Protein AF-A0A447RMA7-F1 (afdb_monomer_lite)

Foldseek 3Di:
DDDDPPPPPVVVVVVVVCVVPDDDDDDPPDPPPVVVVVVVLVVQLVVLVVVCVVVLVVCLVPLVVNLVSVVVSQVSNQVCCPVDVDRDDDDSVVSSVDRPDPPPPPPDPPDD

Radius of gyration: 31.53 Å; chains: 1; bounding box: 36×35×122 Å

pLDDT: mean 77.25, std 15.71, range [44.03, 95.31]

Sequence (112 aa):
MPDFPDLKNTYSLYFASWINNFEYRWPPSLKEPDSEKVKVDETRFKAIVSMLEVLLPQVNTDDENRALLIEWAQANANANENLFPQRLDLDIDSLKANRPQQTAGRRARRRG

Organism: Klebsiella pneumoniae (NCBI:txid573)

Structure (mmCIF, N/CA/C/O backbone):
data_AF-A0A447RMA7-F1
#
_entry.id   AF-A0A447RMA7-F1
#
loop_
_atom_site.group_PDB
_atom_site.id
_atom_site.type_symbol
_atom_site.label_atom_id
_atom_site.label_alt_id
_atom_site.label_comp_id
_atom_site.label_asym_id
_atom_site.label_entity_id
_atom_site.label_seq_id
_atom_site.pdbx_PDB_ins_code
_atom_site.Cartn_x
_atom_site.Cartn_y
_atom_site.Cartn_z
_atom_site.occupancy
_atom_site.B_iso_or_equiv
_atom_site.auth_seq_id
_atom_site.auth_comp_id
_atom_site.auth_asym_id
_atom_site.auth_atom_id
_atom_site.pdbx_PDB_model_num
ATOM 1 N N . MET A 1 1 ? 20.542 -18.296 -80.485 1.00 44.03 1 MET A N 1
ATOM 2 C CA . MET A 1 1 ? 20.482 -17.210 -79.487 1.00 44.03 1 MET A CA 1
ATOM 3 C C . MET A 1 1 ? 19.466 -17.638 -78.446 1.00 44.03 1 MET A C 1
ATOM 5 O O . MET A 1 1 ? 18.334 -17.861 -78.852 1.00 44.03 1 MET A O 1
ATOM 9 N N . PRO A 1 2 ? 19.852 -17.902 -77.187 1.00 44.12 2 PRO A N 1
ATOM 10 C CA . PRO A 1 2 ? 18.886 -18.253 -76.153 1.00 44.12 2 PRO A CA 1
ATOM 11 C C . PRO A 1 2 ? 18.066 -17.009 -75.786 1.00 44.12 2 PRO A C 1
ATOM 13 O O . PRO A 1 2 ? 18.649 -15.961 -75.515 1.00 44.12 2 PRO A O 1
ATOM 16 N N . ASP A 1 3 ? 16.739 -17.135 -75.805 1.00 55.41 3 ASP A N 1
ATOM 17 C CA . ASP A 1 3 ? 15.802 -16.119 -75.318 1.00 55.41 3 ASP A CA 1
ATOM 18 C C . ASP A 1 3 ? 15.966 -15.981 -73.800 1.00 55.41 3 ASP A C 1
ATOM 20 O O . ASP A 1 3 ? 15.725 -16.931 -73.049 1.00 55.41 3 ASP A O 1
ATOM 24 N N . PHE A 1 4 ? 16.407 -14.812 -73.341 1.00 52.94 4 PHE A N 1
ATOM 25 C CA . PHE A 1 4 ? 16.422 -14.491 -71.917 1.00 52.94 4 PHE A CA 1
ATOM 26 C C . PHE A 1 4 ? 15.064 -13.889 -71.546 1.00 52.94 4 PHE A C 1
ATOM 28 O O . PHE A 1 4 ? 14.616 -12.967 -72.225 1.00 52.94 4 PHE A O 1
ATOM 35 N N . PRO A 1 5 ? 14.391 -14.378 -70.491 1.00 63.00 5 PRO A N 1
ATOM 36 C CA . PRO A 1 5 ? 13.103 -13.829 -70.095 1.00 63.00 5 PRO A CA 1
ATOM 37 C C . PRO A 1 5 ? 13.271 -12.376 -69.642 1.00 63.00 5 PRO A C 1
ATOM 39 O O . PRO A 1 5 ? 14.128 -12.084 -68.805 1.00 63.00 5 PRO A O 1
ATOM 42 N N . ASP A 1 6 ? 12.434 -11.480 -70.172 1.00 60.06 6 ASP A N 1
ATOM 43 C CA . ASP A 1 6 ? 12.380 -10.077 -69.761 1.00 60.06 6 ASP A CA 1
ATOM 44 C C . ASP A 1 6 ? 12.214 -9.988 -68.240 1.00 60.06 6 ASP A C 1
ATOM 46 O O . ASP A 1 6 ? 11.186 -10.382 -67.671 1.00 60.06 6 ASP A O 1
ATOM 50 N N . LEU A 1 7 ? 13.245 -9.472 -67.567 1.00 56.75 7 LEU A N 1
ATOM 51 C CA . LEU A 1 7 ? 13.230 -9.201 -66.135 1.00 56.75 7 LEU A CA 1
ATOM 52 C C . LEU A 1 7 ? 12.167 -8.135 -65.861 1.00 56.75 7 LEU A C 1
ATOM 54 O O . LEU A 1 7 ? 12.411 -6.932 -65.957 1.00 56.75 7 LEU A O 1
ATOM 58 N N . LYS A 1 8 ? 10.955 -8.587 -65.523 1.00 57.41 8 LYS A N 1
ATOM 59 C CA . LYS A 1 8 ? 9.880 -7.712 -65.060 1.00 57.41 8 LYS A CA 1
ATOM 60 C C . LYS A 1 8 ? 10.399 -6.871 -63.896 1.00 57.41 8 LYS A C 1
ATOM 62 O O . LYS A 1 8 ? 11.149 -7.350 -63.043 1.00 57.41 8 LYS A O 1
ATOM 67 N N . ASN A 1 9 ? 9.937 -5.623 -63.847 1.00 58.09 9 ASN A N 1
ATOM 68 C CA . ASN A 1 9 ? 10.260 -4.565 -62.877 1.00 58.09 9 ASN A CA 1
ATOM 69 C C . ASN A 1 9 ? 9.847 -4.900 -61.417 1.00 58.09 9 ASN A C 1
ATOM 71 O O . ASN A 1 9 ? 9.616 -4.030 -60.584 1.00 58.09 9 ASN A O 1
ATOM 75 N N . THR A 1 10 ? 9.707 -6.187 -61.109 1.00 58.50 10 THR A N 1
ATOM 76 C CA . THR A 1 10 ? 9.375 -6.771 -59.816 1.00 58.50 10 THR A CA 1
ATOM 77 C C . THR A 1 10 ? 10.423 -6.450 -58.763 1.00 58.50 10 THR A C 1
ATOM 79 O O . THR A 1 10 ? 10.047 -6.158 -57.637 1.00 58.50 10 THR A O 1
ATOM 82 N N . TYR A 1 11 ? 11.716 -6.426 -59.105 1.00 60.34 11 TYR A N 1
ATOM 83 C CA . TYR A 1 11 ? 12.758 -6.131 -58.115 1.00 60.34 11 TYR A CA 1
ATOM 84 C C . TYR A 1 11 ? 12.617 -4.716 -57.541 1.00 60.34 11 TYR A C 1
ATOM 86 O O . TYR A 1 11 ? 12.603 -4.546 -56.327 1.00 60.34 11 TYR A O 1
ATOM 94 N N . SER A 1 12 ? 12.418 -3.714 -58.400 1.00 66.38 12 SER A N 1
ATOM 95 C CA . SER A 1 12 ? 12.219 -2.320 -57.990 1.00 66.38 12 SER A CA 1
ATOM 96 C C . SER A 1 12 ? 10.953 -2.143 -57.148 1.00 66.38 12 SER A C 1
ATOM 98 O O . SER A 1 12 ? 10.966 -1.407 -56.166 1.00 66.38 12 SER A O 1
ATOM 100 N N . LEU A 1 13 ? 9.872 -2.850 -57.500 1.00 66.44 13 LEU A N 1
ATOM 101 C CA . LEU A 1 13 ? 8.610 -2.826 -56.756 1.00 66.44 13 LEU A CA 1
ATOM 102 C C . LEU A 1 13 ? 8.744 -3.474 -55.371 1.00 66.44 13 LEU A C 1
ATOM 104 O O . LEU A 1 13 ? 8.304 -2.889 -54.382 1.00 66.44 13 LEU A O 1
ATOM 108 N N . TYR A 1 14 ? 9.393 -4.638 -55.275 1.00 64.44 14 TYR A N 1
ATOM 109 C CA . TYR A 1 14 ? 9.648 -5.291 -53.989 1.00 64.44 14 TYR A CA 1
ATOM 110 C C . TYR A 1 14 ? 10.602 -4.465 -53.124 1.00 64.44 14 TYR A C 1
ATOM 112 O O . TYR A 1 14 ? 10.322 -4.245 -51.947 1.00 64.44 14 TYR A O 1
ATOM 120 N N . PHE A 1 15 ? 11.665 -3.920 -53.713 1.00 67.75 15 PHE A N 1
ATOM 121 C CA . PHE A 1 15 ? 12.625 -3.073 -53.014 1.00 67.75 15 PHE A CA 1
ATOM 122 C C . PHE A 1 15 ? 11.979 -1.787 -52.476 1.00 67.75 15 PHE A C 1
ATOM 124 O O . PHE A 1 15 ? 12.153 -1.453 -51.304 1.00 67.75 15 PHE A O 1
ATOM 131 N N . ALA A 1 16 ? 11.157 -1.110 -53.285 1.00 70.25 16 ALA A N 1
ATOM 132 C CA . ALA A 1 16 ? 10.396 0.059 -52.847 1.00 70.25 16 ALA A CA 1
ATOM 133 C C . ALA A 1 16 ? 9.398 -0.291 -51.733 1.00 70.25 16 ALA A C 1
ATOM 135 O O . ALA A 1 16 ? 9.255 0.466 -50.775 1.00 70.25 16 ALA A O 1
ATOM 136 N N . SER A 1 17 ? 8.742 -1.456 -51.812 1.00 65.00 17 SER A N 1
ATOM 137 C CA . SER A 1 17 ? 7.827 -1.911 -50.759 1.00 65.00 17 SER A CA 1
ATOM 138 C C . SER A 1 17 ? 8.542 -2.175 -49.432 1.00 65.00 17 SER A C 1
ATOM 140 O O . SER A 1 17 ? 7.983 -1.900 -48.377 1.00 65.00 17 SER A O 1
ATOM 142 N N . TRP A 1 18 ? 9.781 -2.664 -49.465 1.00 65.75 18 TRP A N 1
ATOM 143 C CA . TRP A 1 18 ? 10.550 -2.945 -48.255 1.00 65.75 18 TRP A CA 1
ATOM 144 C C . TRP A 1 18 ? 11.061 -1.669 -47.596 1.00 65.75 18 TRP A C 1
ATOM 146 O O . TRP A 1 18 ? 10.927 -1.524 -46.385 1.00 65.75 18 TRP A O 1
ATOM 156 N N . ILE A 1 19 ? 11.577 -0.717 -48.380 1.00 68.44 19 ILE A N 1
ATOM 157 C CA . ILE A 1 19 ? 12.048 0.569 -47.847 1.00 68.44 19 ILE A CA 1
ATOM 158 C C . ILE A 1 19 ? 10.893 1.375 -47.254 1.00 68.44 19 ILE A C 1
ATOM 160 O O . ILE A 1 19 ? 11.017 1.900 -46.152 1.00 68.44 19 ILE A O 1
ATOM 164 N N . ASN A 1 20 ? 9.755 1.438 -47.948 1.00 70.19 20 ASN A N 1
ATOM 165 C CA . ASN A 1 20 ? 8.620 2.247 -47.502 1.00 70.19 20 ASN A CA 1
ATOM 166 C C . ASN A 1 20 ? 7.912 1.684 -46.258 1.00 70.19 20 ASN A C 1
ATOM 168 O O . ASN A 1 20 ? 7.175 2.418 -45.609 1.00 70.19 20 ASN A O 1
ATOM 172 N N . ASN A 1 21 ? 8.124 0.406 -45.922 1.00 68.00 21 ASN A N 1
ATOM 173 C CA . ASN A 1 21 ? 7.563 -0.236 -44.727 1.00 68.00 21 ASN A CA 1
ATOM 174 C C . ASN A 1 21 ? 8.597 -0.445 -43.608 1.00 68.00 21 ASN A C 1
ATOM 176 O O . ASN A 1 21 ? 8.271 -1.019 -42.569 1.00 68.00 21 ASN A O 1
ATOM 180 N N . PHE A 1 22 ? 9.846 -0.010 -43.796 1.00 65.88 22 PHE A N 1
ATOM 181 C CA . PHE A 1 22 ? 10.867 -0.121 -42.764 1.00 65.88 22 PHE A CA 1
ATOM 182 C C . PHE A 1 22 ? 10.701 1.006 -41.743 1.00 65.88 22 PHE A C 1
ATOM 184 O O . PHE A 1 22 ? 11.220 2.107 -41.912 1.00 65.88 22 PHE A O 1
ATOM 191 N N . GLU A 1 23 ? 9.986 0.724 -40.658 1.00 65.62 23 GLU A N 1
ATOM 192 C CA . GLU A 1 23 ? 9.916 1.624 -39.512 1.00 65.62 23 GLU A CA 1
ATOM 193 C C . GLU A 1 23 ? 10.738 1.046 -38.356 1.00 65.62 23 GLU A C 1
ATOM 195 O O . GLU A 1 23 ? 10.291 0.184 -37.602 1.00 65.62 23 GLU A O 1
ATOM 200 N N . TYR A 1 24 ? 11.980 1.515 -38.220 1.00 67.00 24 TYR A N 1
ATOM 201 C CA . TYR A 1 24 ? 12.833 1.177 -37.084 1.00 67.00 24 TYR A CA 1
ATOM 202 C C . TYR A 1 24 ? 12.799 2.316 -36.070 1.00 67.00 24 TYR A C 1
ATOM 204 O O . TYR A 1 24 ? 13.398 3.376 -36.261 1.00 67.00 24 TYR A O 1
ATOM 212 N N . ARG A 1 25 ? 12.070 2.108 -34.974 1.00 59.31 25 ARG A N 1
ATOM 213 C CA . ARG A 1 25 ? 12.148 2.983 -33.805 1.00 59.31 25 ARG A CA 1
ATOM 214 C C . ARG A 1 25 ? 13.436 2.651 -33.065 1.00 59.31 25 ARG A C 1
ATOM 216 O O . ARG A 1 25 ? 13.611 1.525 -32.610 1.00 59.31 25 ARG A O 1
ATOM 223 N N . TRP A 1 26 ? 14.328 3.633 -32.953 1.00 69.88 26 TRP A N 1
ATOM 224 C CA . TRP A 1 26 ? 15.535 3.496 -32.145 1.00 69.88 26 TRP A CA 1
ATOM 225 C C . TRP A 1 26 ? 15.135 3.100 -30.714 1.00 69.88 26 TRP A C 1
ATOM 227 O O . TRP A 1 26 ? 14.394 3.859 -30.079 1.00 69.88 26 TRP A O 1
ATOM 237 N N . PRO A 1 27 ? 15.570 1.937 -30.197 1.00 60.81 27 PRO A N 1
ATOM 238 C CA . PRO A 1 27 ? 15.325 1.607 -28.803 1.00 60.81 27 PRO A CA 1
ATOM 239 C C . PRO A 1 27 ? 16.013 2.675 -27.942 1.00 60.81 27 PRO A C 1
ATOM 241 O O . PRO A 1 27 ? 17.152 3.038 -28.243 1.00 60.81 27 PRO A O 1
ATOM 244 N N . PRO A 1 28 ? 15.352 3.232 -26.913 1.00 57.88 28 PRO A N 1
ATOM 245 C CA . PRO A 1 28 ? 15.942 4.286 -26.097 1.00 57.88 28 PRO A CA 1
ATOM 246 C C . PRO A 1 28 ? 17.342 3.868 -25.622 1.00 57.88 28 PRO A C 1
ATOM 248 O O . PRO A 1 28 ? 17.525 2.806 -25.033 1.00 57.88 28 PRO A O 1
ATOM 251 N N . SER A 1 29 ? 18.344 4.700 -25.930 1.00 55.97 29 SER A N 1
ATOM 252 C CA . SER A 1 29 ? 19.766 4.404 -25.685 1.00 55.97 29 SER A CA 1
ATOM 253 C C . SER A 1 29 ? 20.106 4.268 -24.199 1.00 55.97 29 SER A C 1
ATOM 255 O O . SER A 1 29 ? 21.155 3.718 -23.863 1.00 55.97 29 SER A O 1
ATOM 257 N N . LEU A 1 30 ? 19.262 4.798 -23.313 1.00 59.88 30 LEU A N 1
ATOM 258 C CA . LEU A 1 30 ? 19.423 4.648 -21.878 1.00 59.88 30 LEU A CA 1
ATOM 259 C C . LEU A 1 30 ? 18.656 3.412 -21.423 1.00 59.88 30 LEU A C 1
ATOM 261 O O . LEU A 1 30 ? 17.452 3.458 -21.178 1.00 59.88 30 LEU A O 1
ATOM 265 N N . LYS A 1 31 ? 19.381 2.308 -21.241 1.00 61.44 31 LYS A N 1
ATOM 266 C CA . LYS A 1 31 ? 18.985 1.338 -20.226 1.00 61.44 31 LYS A CA 1
ATOM 267 C C . LYS A 1 31 ? 19.053 2.097 -18.904 1.00 61.44 31 LYS A C 1
ATOM 269 O O . LYS A 1 31 ? 20.155 2.368 -18.435 1.00 61.44 31 LYS A O 1
ATOM 274 N N . GLU A 1 32 ? 17.899 2.512 -18.378 1.00 60.75 32 GLU A N 1
ATOM 275 C CA . GLU A 1 32 ? 17.833 3.153 -17.064 1.00 60.75 32 GLU A CA 1
ATOM 276 C C . GLU A 1 32 ? 18.660 2.313 -16.092 1.00 60.75 32 GLU A C 1
ATOM 278 O O . GLU A 1 32 ? 18.422 1.097 -16.000 1.00 60.75 32 GLU A O 1
ATOM 283 N N . PRO A 1 33 ? 19.671 2.912 -15.440 1.00 68.94 33 PRO A N 1
ATOM 284 C CA . PRO A 1 33 ? 20.482 2.174 -14.500 1.00 68.94 33 PRO A CA 1
ATOM 285 C C . PRO A 1 33 ? 19.555 1.635 -13.413 1.00 68.94 33 PRO A C 1
ATOM 287 O O . PRO A 1 33 ? 18.629 2.320 -12.978 1.00 68.94 33 PRO A O 1
ATOM 290 N N . ASP A 1 34 ? 19.791 0.402 -12.967 1.00 66.88 34 ASP A N 1
ATOM 291 C CA . ASP A 1 34 ? 18.920 -0.240 -11.975 1.00 66.88 34 ASP A CA 1
ATOM 292 C C . ASP A 1 34 ? 18.804 0.610 -10.691 1.00 66.88 34 ASP A C 1
ATOM 294 O O . ASP A 1 34 ? 17.769 0.616 -10.031 1.00 66.88 34 ASP A O 1
ATOM 298 N N . SER A 1 35 ? 19.815 1.437 -10.398 1.00 72.94 35 SER A N 1
ATOM 299 C CA . SER A 1 35 ? 19.797 2.420 -9.310 1.00 72.94 35 SER A CA 1
ATOM 300 C C . SER A 1 35 ? 18.770 3.547 -9.478 1.00 72.94 35 SER A C 1
ATOM 302 O O . SER A 1 35 ? 18.287 4.072 -8.479 1.00 72.94 35 SER A O 1
ATOM 304 N N . GLU A 1 36 ? 18.424 3.945 -10.700 1.00 78.31 36 GLU A N 1
ATOM 305 C CA . GLU A 1 36 ? 17.417 4.978 -10.967 1.00 78.31 36 GLU A CA 1
ATOM 306 C C . GLU A 1 36 ? 16.001 4.411 -10.871 1.00 78.31 36 GLU A C 1
ATOM 308 O O . GLU A 1 36 ? 15.132 5.042 -10.273 1.00 78.31 36 GLU A O 1
ATOM 313 N N . LYS A 1 37 ? 15.802 3.162 -11.305 1.00 76.06 37 LYS A N 1
ATOM 314 C CA . LYS A 1 37 ? 14.544 2.430 -11.091 1.00 76.06 37 LYS A CA 1
ATOM 315 C C . LYS A 1 37 ? 14.233 2.258 -9.607 1.00 76.06 37 LYS A C 1
ATOM 317 O O . LYS A 1 37 ? 13.136 2.596 -9.174 1.00 76.06 37 LYS A O 1
ATOM 322 N N . VAL A 1 38 ? 15.226 1.842 -8.816 1.00 79.12 38 VAL A N 1
ATOM 323 C CA . VAL A 1 38 ? 15.084 1.711 -7.356 1.00 79.12 38 VAL A CA 1
ATOM 324 C C . VAL A 1 38 ? 14.738 3.054 -6.703 1.00 79.12 38 VAL A C 1
ATOM 326 O O . VAL A 1 38 ? 13.888 3.095 -5.818 1.00 79.12 38 VAL A O 1
ATOM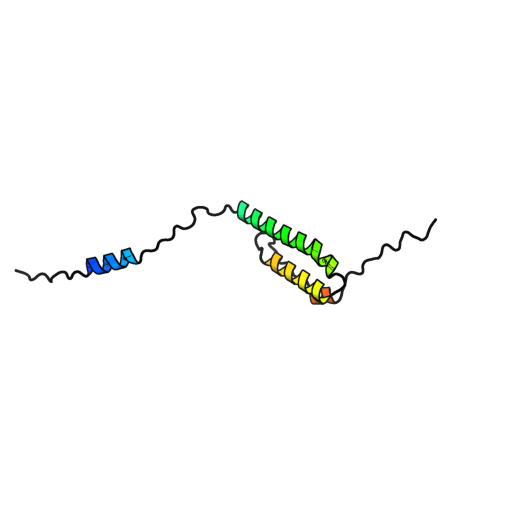 329 N N . LYS A 1 39 ? 15.328 4.170 -7.160 1.00 85.00 39 LYS A N 1
ATOM 330 C CA . LYS A 1 39 ? 14.980 5.513 -6.657 1.00 85.00 39 LYS A CA 1
ATOM 331 C C . LYS A 1 39 ? 13.540 5.901 -6.981 1.00 85.00 39 LYS A C 1
ATOM 333 O O . LYS A 1 39 ? 12.850 6.429 -6.113 1.00 85.00 39 LYS A O 1
ATOM 338 N N . VAL A 1 40 ? 13.081 5.653 -8.209 1.00 85.88 40 VAL A N 1
ATOM 339 C CA . VAL A 1 40 ? 11.690 5.925 -8.612 1.00 85.88 40 VAL A CA 1
ATOM 340 C C . VAL A 1 40 ? 10.722 5.109 -7.760 1.00 85.88 40 VAL A C 1
ATOM 342 O O . VAL A 1 40 ? 9.727 5.642 -7.265 1.00 85.88 40 VAL A O 1
ATOM 345 N N . ASP A 1 41 ? 11.035 3.836 -7.548 1.00 86.81 41 ASP A N 1
ATOM 346 C CA . ASP A 1 41 ? 10.249 2.931 -6.720 1.00 86.81 41 ASP A CA 1
ATOM 347 C C . ASP A 1 41 ? 10.199 3.402 -5.258 1.00 86.81 41 ASP A C 1
ATOM 349 O O . ASP A 1 41 ? 9.115 3.489 -4.676 1.00 86.81 41 ASP A O 1
ATOM 353 N N . GLU A 1 42 ? 11.332 3.817 -4.689 1.00 88.69 42 GLU A N 1
ATOM 354 C CA . GLU A 1 42 ? 11.404 4.413 -3.351 1.00 88.69 42 GLU A CA 1
ATOM 355 C C . GLU A 1 42 ? 10.550 5.690 -3.247 1.00 88.69 42 GLU A C 1
ATOM 357 O O . GLU A 1 42 ? 9.812 5.874 -2.275 1.00 88.69 42 GLU A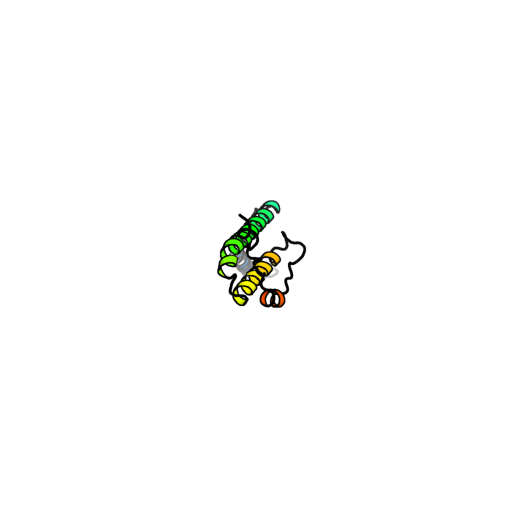 O 1
ATOM 362 N N . THR A 1 43 ? 10.601 6.573 -4.249 1.00 91.25 43 THR A N 1
ATOM 363 C CA . THR A 1 43 ? 9.767 7.784 -4.293 1.00 91.25 43 THR A CA 1
ATOM 364 C C . THR A 1 43 ? 8.278 7.445 -4.340 1.00 91.25 43 THR A C 1
ATOM 366 O O . THR A 1 43 ? 7.495 8.056 -3.609 1.00 91.25 43 THR A O 1
ATOM 369 N N . ARG A 1 44 ? 7.871 6.458 -5.147 1.00 88.62 44 ARG A N 1
ATOM 370 C CA . ARG A 1 44 ? 6.475 5.991 -5.204 1.00 88.62 44 ARG A CA 1
ATOM 371 C C . ARG A 1 44 ? 6.016 5.445 -3.859 1.00 88.62 44 ARG A C 1
ATOM 373 O O . ARG A 1 44 ? 4.933 5.798 -3.399 1.00 88.62 44 ARG A O 1
ATOM 380 N N . PHE A 1 45 ? 6.848 4.636 -3.208 1.00 90.75 45 PHE A N 1
ATOM 381 C CA . PHE A 1 45 ? 6.525 4.085 -1.897 1.00 90.75 45 PHE A CA 1
ATOM 382 C C . PHE A 1 45 ? 6.357 5.183 -0.841 1.00 90.75 45 PHE A C 1
ATOM 384 O O . PHE A 1 45 ? 5.365 5.190 -0.114 1.00 90.75 45 PHE A O 1
ATOM 391 N N . LYS A 1 46 ? 7.257 6.175 -0.810 1.00 93.19 46 LYS A N 1
ATOM 392 C CA . LYS A 1 46 ? 7.123 7.345 0.076 1.00 93.19 46 LYS A CA 1
ATOM 393 C C . LYS A 1 46 ? 5.822 8.108 -0.167 1.00 93.19 46 LYS A C 1
ATOM 395 O O . LYS A 1 46 ? 5.160 8.477 0.795 1.00 93.19 46 LYS A O 1
ATOM 400 N N . ALA A 1 47 ? 5.426 8.303 -1.426 1.00 92.44 47 ALA A N 1
ATOM 401 C CA . ALA A 1 47 ? 4.167 8.967 -1.754 1.00 92.44 47 ALA A CA 1
ATOM 402 C C . ALA A 1 47 ? 2.941 8.197 -1.225 1.00 92.44 47 ALA A C 1
ATOM 404 O O . ALA A 1 47 ? 2.026 8.815 -0.681 1.00 92.44 47 ALA A O 1
ATOM 405 N N . ILE A 1 48 ? 2.940 6.861 -1.327 1.00 92.12 48 ILE A N 1
ATOM 406 C CA . ILE A 1 48 ? 1.885 6.003 -0.759 1.00 92.12 48 ILE A CA 1
ATOM 407 C C . ILE A 1 48 ? 1.817 6.181 0.762 1.00 92.12 48 ILE A C 1
ATOM 409 O O . ILE A 1 48 ? 0.739 6.436 1.296 1.00 92.12 48 ILE A O 1
ATOM 413 N N . VAL A 1 49 ? 2.960 6.098 1.452 1.00 93.50 49 VAL A N 1
ATOM 414 C CA . VAL A 1 49 ? 3.038 6.286 2.910 1.00 93.50 49 VAL A CA 1
ATOM 415 C C . VAL A 1 49 ? 2.514 7.664 3.317 1.00 93.50 49 VAL A C 1
ATOM 417 O O . VAL A 1 49 ? 1.632 7.745 4.168 1.00 93.50 49 VAL A O 1
ATOM 420 N N . SER A 1 50 ? 2.968 8.739 2.667 1.00 95.31 50 SER A N 1
ATOM 421 C CA . SER A 1 50 ? 2.495 10.096 2.968 1.00 95.31 50 SER A CA 1
ATOM 422 C C . SER A 1 50 ? 0.992 10.257 2.739 1.00 95.31 50 SER A C 1
ATOM 424 O O . SER A 1 50 ? 0.318 10.948 3.500 1.00 95.31 50 SER A O 1
ATOM 426 N N . MET A 1 51 ? 0.433 9.610 1.714 1.00 92.75 51 MET A N 1
ATOM 427 C CA . MET A 1 51 ? -1.008 9.649 1.483 1.00 92.75 51 MET A CA 1
ATOM 428 C C . MET A 1 51 ? -1.782 8.910 2.583 1.00 92.75 51 MET A C 1
ATOM 430 O O . MET A 1 51 ? -2.798 9.414 3.061 1.00 92.75 51 MET A O 1
ATOM 434 N N . LEU A 1 52 ? -1.292 7.752 3.031 1.00 93.69 52 LEU A N 1
ATOM 435 C CA . LEU A 1 52 ? -1.890 7.008 4.142 1.00 93.69 52 LEU A CA 1
ATOM 436 C C . LEU A 1 52 ? -1.865 7.794 5.451 1.00 93.69 52 LEU A C 1
ATOM 438 O O . LEU A 1 52 ? -2.871 7.818 6.155 1.00 93.69 52 LEU A O 1
ATOM 442 N N . GLU A 1 53 ? -0.757 8.464 5.765 1.00 93.94 53 GLU A N 1
ATOM 443 C CA . GLU A 1 53 ? -0.631 9.304 6.963 1.00 93.94 53 GLU A CA 1
ATOM 444 C C . GLU A 1 53 ? -1.690 10.414 7.008 1.00 93.94 53 GLU A C 1
ATOM 446 O O . GLU A 1 53 ? -2.199 10.741 8.081 1.00 93.94 53 GLU A O 1
ATOM 451 N N . VAL A 1 54 ? -2.063 10.963 5.847 1.00 94.50 54 VAL A N 1
ATOM 452 C CA . VAL A 1 54 ? -3.096 12.002 5.739 1.00 94.50 54 VAL A CA 1
ATOM 453 C C . VAL A 1 54 ? -4.508 11.413 5.770 1.00 94.50 54 VAL A C 1
ATOM 455 O O . VAL A 1 54 ? -5.389 11.976 6.423 1.00 94.50 54 VAL A O 1
ATOM 458 N N . LEU A 1 55 ? -4.746 10.302 5.068 1.00 91.94 55 LEU A N 1
ATOM 459 C CA . LEU A 1 55 ? -6.094 9.764 4.865 1.00 91.94 55 LEU A CA 1
ATOM 460 C C . LEU A 1 55 ? -6.568 8.844 5.996 1.00 91.94 55 LEU A C 1
ATOM 462 O O . LEU A 1 55 ? -7.737 8.922 6.374 1.00 91.94 55 LEU A O 1
ATOM 466 N N . LEU A 1 56 ? -5.698 8.011 6.579 1.00 91.88 56 LEU A N 1
ATOM 467 C CA . LEU A 1 56 ? -6.080 7.070 7.645 1.00 91.88 56 LEU A CA 1
ATOM 468 C C . LEU A 1 56 ? -6.756 7.752 8.850 1.00 91.88 56 LEU A C 1
ATOM 470 O O . LEU A 1 56 ? -7.758 7.218 9.331 1.00 91.88 56 LEU A O 1
ATOM 474 N N . PRO A 1 57 ? -6.304 8.930 9.330 1.00 91.62 57 PRO A N 1
ATOM 475 C CA . PRO A 1 57 ? -6.996 9.644 10.402 1.00 91.62 57 PRO A CA 1
ATOM 476 C C . PRO A 1 57 ? -8.422 10.072 10.038 1.00 91.62 57 PRO A C 1
ATOM 478 O O . PRO A 1 57 ? -9.289 10.078 10.910 1.00 91.62 57 PRO A O 1
ATOM 481 N N . GLN A 1 58 ? -8.673 10.408 8.768 1.00 89.25 58 GLN A N 1
ATOM 482 C CA . GLN A 1 58 ? -9.982 10.872 8.288 1.00 89.25 58 GLN A CA 1
ATOM 483 C C . GLN A 1 58 ? -11.002 9.731 8.223 1.00 89.25 58 GLN A C 1
ATOM 485 O O . GLN A 1 58 ? -12.186 9.946 8.467 1.00 89.25 58 GLN A O 1
ATOM 490 N N . VAL A 1 59 ? -10.541 8.511 7.937 1.00 89.69 59 VAL A N 1
ATOM 491 C CA . VAL A 1 59 ? -11.387 7.308 7.849 1.00 89.69 59 VAL A CA 1
ATOM 492 C C . VAL A 1 59 ? -11.355 6.457 9.122 1.00 89.69 59 VAL A C 1
ATOM 494 O O . VAL A 1 59 ? -11.903 5.364 9.154 1.00 89.69 59 VAL A O 1
ATOM 497 N N . ASN A 1 60 ? -10.747 6.936 10.211 1.00 84.12 60 ASN A N 1
ATOM 498 C CA . ASN A 1 60 ? -10.543 6.137 11.426 1.00 84.12 60 ASN A CA 1
ATOM 499 C C . ASN A 1 60 ? -11.858 5.630 12.064 1.00 84.12 60 ASN A C 1
ATOM 501 O O . ASN A 1 60 ? -11.889 4.574 12.698 1.00 84.12 60 ASN A O 1
ATOM 505 N N . THR A 1 61 ? -12.958 6.366 11.893 1.00 87.88 61 THR A N 1
ATOM 506 C CA . THR A 1 61 ? -14.285 5.992 12.410 1.00 87.88 61 THR A CA 1
ATOM 507 C C . THR A 1 61 ? -15.127 5.163 11.443 1.00 87.88 61 THR A C 1
ATOM 509 O O . THR A 1 61 ? -16.213 4.729 11.833 1.00 87.88 61 THR A O 1
ATOM 512 N N . ASP A 1 62 ? -14.651 4.928 10.223 1.00 90.81 62 ASP A N 1
ATOM 513 C CA . ASP A 1 62 ? -15.325 4.172 9.169 1.00 90.81 62 ASP A CA 1
ATOM 514 C C . ASP A 1 62 ? -14.513 2.906 8.865 1.00 90.81 62 ASP A C 1
ATOM 516 O O . ASP A 1 62 ? -13.432 2.971 8.280 1.00 90.81 62 ASP A O 1
ATOM 520 N N . ASP A 1 63 ? -14.996 1.747 9.319 1.00 91.50 63 ASP A N 1
ATOM 521 C CA . ASP A 1 63 ? -14.251 0.491 9.168 1.00 91.50 63 ASP A CA 1
ATOM 522 C C . ASP A 1 63 ? -14.109 0.072 7.708 1.00 91.50 63 ASP A C 1
ATOM 524 O O . ASP A 1 63 ? -13.069 -0.470 7.334 1.00 91.50 63 ASP A O 1
ATOM 528 N N . GLU A 1 64 ? -15.114 0.369 6.887 1.00 92.88 64 GLU A N 1
ATOM 529 C CA . GLU A 1 64 ? -15.153 -0.044 5.492 1.00 92.88 64 GLU A CA 1
ATOM 530 C C . GLU A 1 64 ? -14.154 0.777 4.678 1.00 92.88 64 GLU A C 1
ATOM 532 O O . GLU A 1 64 ? -13.274 0.226 4.018 1.00 92.88 64 GLU A O 1
ATOM 537 N N . ASN A 1 65 ? -14.213 2.104 4.808 1.00 92.12 65 ASN A N 1
ATOM 538 C CA . ASN A 1 65 ? -13.290 2.998 4.116 1.00 92.12 65 ASN A CA 1
ATOM 539 C C . ASN A 1 65 ? -11.851 2.864 4.634 1.00 92.12 65 ASN A C 1
ATOM 541 O O . ASN A 1 65 ? -10.909 2.955 3.845 1.00 92.12 65 ASN A O 1
ATOM 545 N N . ARG A 1 66 ? -11.652 2.592 5.934 1.00 93.50 66 ARG A N 1
ATOM 546 C CA . ARG A 1 66 ? -10.320 2.277 6.472 1.00 93.50 66 ARG A CA 1
ATOM 547 C C . ARG A 1 66 ? -9.761 1.006 5.842 1.00 93.50 66 ARG A C 1
ATOM 549 O O . ARG A 1 66 ? -8.610 1.003 5.415 1.00 93.50 66 ARG A O 1
ATOM 556 N N . ALA A 1 67 ? -10.552 -0.062 5.799 1.00 93.25 67 ALA A N 1
ATOM 557 C CA . ALA A 1 67 ? -10.114 -1.338 5.253 1.00 93.25 67 ALA A CA 1
ATOM 558 C C . ALA A 1 67 ? -9.802 -1.243 3.755 1.00 93.25 67 ALA A C 1
ATOM 560 O O . ALA A 1 67 ? -8.733 -1.684 3.345 1.00 93.25 67 ALA A O 1
ATOM 561 N N . LEU A 1 68 ? -10.659 -0.581 2.969 1.00 94.31 68 LEU A N 1
ATOM 562 C CA . LEU A 1 68 ? -10.426 -0.342 1.539 1.00 94.31 68 LEU A CA 1
ATOM 563 C C . LEU A 1 68 ? -9.153 0.474 1.283 1.00 94.31 68 LEU A C 1
ATOM 565 O O . LEU A 1 68 ? -8.410 0.194 0.345 1.00 94.31 68 LEU A O 1
ATOM 569 N N . LEU A 1 69 ? -8.864 1.472 2.124 1.00 94.44 69 LEU A N 1
ATOM 570 C CA . LEU A 1 69 ? -7.640 2.264 2.007 1.00 94.44 69 LEU A CA 1
ATOM 571 C C . LEU A 1 69 ? -6.382 1.432 2.314 1.00 94.44 69 LEU A C 1
ATOM 573 O O . LEU A 1 69 ? -5.362 1.579 1.638 1.00 94.44 69 LEU A O 1
ATOM 577 N N . ILE A 1 70 ? -6.451 0.550 3.315 1.00 93.75 70 ILE A N 1
ATOM 578 C CA . ILE A 1 70 ? -5.356 -0.367 3.659 1.00 93.75 70 ILE A CA 1
ATOM 579 C C . ILE A 1 70 ? -5.159 -1.418 2.557 1.00 93.75 70 ILE A C 1
ATOM 581 O O . ILE A 1 70 ? -4.024 -1.667 2.154 1.00 93.75 70 ILE A O 1
ATOM 585 N N . GLU A 1 71 ? -6.241 -1.986 2.027 1.00 95.06 71 GLU A N 1
ATOM 586 C CA . GLU A 1 71 ? -6.215 -2.922 0.898 1.00 95.06 71 GLU A CA 1
ATOM 587 C C . GLU A 1 71 ? -5.599 -2.274 -0.349 1.00 95.06 71 GLU A C 1
ATOM 589 O O . GLU A 1 71 ? -4.697 -2.839 -0.973 1.00 95.06 71 GLU A O 1
ATOM 594 N N . TRP A 1 72 ? -6.015 -1.046 -0.674 1.00 94.81 72 TRP A N 1
ATOM 595 C CA . TRP A 1 72 ? -5.425 -0.264 -1.756 1.00 94.81 72 TRP A CA 1
ATOM 596 C C . TRP A 1 72 ? -3.913 -0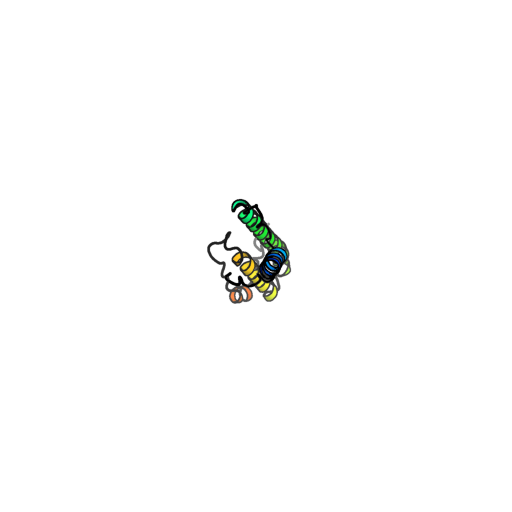.089 -1.557 1.00 94.81 72 TRP A C 1
ATOM 598 O O . TRP A 1 72 ? -3.134 -0.301 -2.489 1.00 94.81 72 TRP A O 1
ATOM 608 N N . ALA A 1 73 ? -3.466 0.246 -0.346 1.00 93.94 73 ALA A N 1
ATOM 609 C CA . ALA A 1 73 ? -2.043 0.402 -0.065 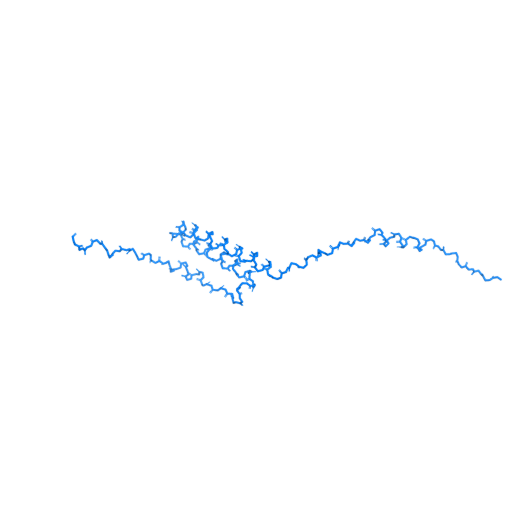1.00 93.94 73 ALA A CA 1
ATOM 610 C C . ALA A 1 73 ? -1.263 -0.910 -0.173 1.00 93.94 73 ALA A C 1
ATOM 612 O O . ALA A 1 73 ? -0.171 -0.917 -0.743 1.00 93.94 73 ALA A O 1
ATOM 613 N N . GLN A 1 74 ? -1.825 -2.017 0.317 1.00 93.44 74 GLN A N 1
ATOM 614 C CA . GLN A 1 74 ? -1.250 -3.349 0.152 1.00 93.44 74 GLN A CA 1
ATOM 615 C C . GLN A 1 74 ? -1.065 -3.691 -1.328 1.00 93.44 74 GLN A C 1
ATOM 617 O O . GLN A 1 74 ? 0.017 -4.120 -1.727 1.00 93.44 74 GLN A O 1
ATOM 622 N N . ALA A 1 75 ? -2.089 -3.469 -2.157 1.00 92.81 75 ALA A N 1
ATOM 623 C CA . ALA A 1 75 ? -2.015 -3.729 -3.590 1.00 92.81 75 ALA A CA 1
ATOM 624 C C . ALA A 1 75 ? -0.906 -2.903 -4.265 1.00 92.81 75 ALA A C 1
ATOM 626 O O . ALA A 1 75 ? -0.146 -3.437 -5.072 1.00 92.81 75 ALA A O 1
ATOM 627 N N . ASN A 1 76 ? -0.762 -1.627 -3.894 1.00 91.25 76 ASN A N 1
ATOM 628 C CA . ASN A 1 76 ? 0.280 -0.758 -4.443 1.00 91.25 76 ASN A CA 1
ATOM 629 C C . ASN A 1 76 ? 1.689 -1.133 -3.958 1.00 91.25 76 ASN A C 1
ATOM 631 O O . ASN A 1 76 ? 2.629 -1.104 -4.750 1.00 91.25 76 ASN A O 1
ATOM 635 N N . ALA A 1 77 ? 1.850 -1.521 -2.691 1.00 88.94 77 ALA A N 1
ATOM 636 C CA . ALA A 1 77 ? 3.127 -2.015 -2.176 1.00 88.94 77 ALA A CA 1
ATOM 637 C C . ALA A 1 77 ? 3.541 -3.320 -2.879 1.00 88.94 77 ALA A C 1
ATOM 639 O O . ALA A 1 77 ? 4.681 -3.458 -3.314 1.00 88.94 77 ALA A O 1
ATOM 640 N N . ASN A 1 78 ? 2.592 -4.238 -3.075 1.00 90.44 78 ASN A N 1
ATOM 641 C CA . ASN A 1 78 ? 2.809 -5.534 -3.724 1.00 90.44 78 ASN A CA 1
ATOM 642 C C . ASN A 1 78 ? 2.971 -5.474 -5.244 1.00 90.44 78 ASN A C 1
ATOM 644 O O . ASN A 1 78 ? 3.340 -6.485 -5.844 1.00 90.44 78 ASN A O 1
ATOM 648 N N . ALA A 1 79 ? 2.647 -4.344 -5.871 1.00 87.69 79 ALA A N 1
ATOM 649 C CA . ALA A 1 79 ? 2.975 -4.085 -7.269 1.00 87.69 79 ALA A CA 1
ATOM 650 C C . ALA A 1 79 ? 4.469 -3.760 -7.450 1.00 87.69 79 ALA A C 1
ATOM 652 O O . ALA A 1 79 ? 4.968 -3.769 -8.573 1.00 87.69 79 ALA A O 1
ATOM 653 N N . ASN A 1 80 ? 5.184 -3.472 -6.356 1.00 81.50 80 ASN A N 1
ATOM 654 C CA . ASN A 1 80 ? 6.592 -3.114 -6.367 1.00 81.50 80 ASN A CA 1
ATOM 655 C C . ASN A 1 80 ? 7.481 -4.275 -5.893 1.00 81.50 80 ASN A C 1
ATOM 657 O O . ASN A 1 80 ? 7.948 -4.311 -4.753 1.00 81.50 80 ASN A O 1
ATOM 661 N N . GLU A 1 81 ? 7.729 -5.223 -6.797 1.00 77.81 81 GLU A N 1
ATOM 662 C CA . GLU A 1 81 ? 8.538 -6.424 -6.529 1.00 77.81 81 GLU A CA 1
ATOM 663 C C . GLU A 1 81 ? 10.014 -6.102 -6.224 1.00 77.81 81 GLU A C 1
ATOM 665 O O . GLU A 1 81 ? 10.701 -6.888 -5.574 1.00 77.81 81 GLU A O 1
ATOM 670 N N . ASN A 1 82 ? 10.499 -4.928 -6.646 1.00 80.94 82 ASN A N 1
ATOM 671 C CA . ASN A 1 82 ? 11.881 -4.499 -6.417 1.00 80.94 82 ASN A CA 1
ATOM 672 C C . ASN A 1 82 ? 12.139 -4.099 -4.958 1.00 80.94 82 ASN A C 1
ATOM 674 O O . ASN A 1 82 ? 13.249 -4.278 -4.459 1.00 80.94 82 ASN A O 1
ATOM 678 N N . LEU A 1 83 ? 11.134 -3.527 -4.285 1.00 79.94 83 LEU A N 1
ATOM 679 C CA . LEU A 1 83 ? 11.261 -3.058 -2.902 1.00 79.94 83 LEU A CA 1
ATOM 680 C C . LEU A 1 83 ? 10.949 -4.150 -1.883 1.00 79.94 83 LEU A C 1
ATOM 682 O O . LEU A 1 83 ? 11.597 -4.220 -0.838 1.00 79.94 83 LEU A O 1
ATOM 686 N N . PHE A 1 84 ? 9.958 -4.991 -2.178 1.00 82.44 84 PHE A N 1
ATOM 687 C CA . PHE A 1 84 ? 9.467 -6.000 -1.250 1.00 82.44 84 PHE A CA 1
ATOM 688 C C . PHE A 1 84 ? 9.543 -7.385 -1.892 1.00 82.44 84 PHE A C 1
ATOM 690 O O . PHE A 1 84 ? 8.668 -7.750 -2.676 1.00 82.44 84 PHE A O 1
ATOM 697 N N . PRO A 1 85 ? 10.557 -8.197 -1.542 1.00 82.88 85 PRO A N 1
ATOM 698 C CA . PRO A 1 85 ? 10.681 -9.551 -2.080 1.00 82.88 85 PRO A CA 1
ATOM 699 C C . PRO A 1 85 ? 9.567 -10.483 -1.583 1.00 82.88 85 PRO A C 1
ATOM 701 O O . PRO A 1 85 ? 9.303 -11.519 -2.186 1.00 82.88 85 PRO A O 1
ATOM 704 N N . GLN A 1 86 ? 8.920 -10.133 -0.469 1.00 87.38 86 GLN A N 1
ATOM 705 C CA . GLN A 1 86 ? 7.766 -10.839 0.073 1.00 87.38 86 GLN A CA 1
ATOM 706 C C . GLN A 1 86 ? 6.546 -9.931 -0.005 1.00 87.38 86 GLN A C 1
ATOM 708 O O . GLN A 1 86 ? 6.621 -8.754 0.346 1.00 87.38 86 GLN A O 1
ATOM 713 N N . ARG A 1 87 ? 5.421 -10.495 -0.447 1.00 89.69 87 ARG A N 1
ATOM 714 C CA . ARG A 1 87 ? 4.166 -9.754 -0.554 1.00 89.69 87 ARG A CA 1
ATOM 715 C C . ARG A 1 87 ? 3.577 -9.532 0.835 1.00 89.69 87 ARG A C 1
ATOM 717 O O . ARG A 1 87 ? 3.555 -10.445 1.657 1.00 89.69 87 ARG A O 1
ATOM 724 N N . LEU A 1 88 ? 3.083 -8.325 1.071 1.00 89.88 88 LEU A N 1
ATOM 725 C CA . LEU A 1 88 ? 2.251 -8.003 2.219 1.00 89.88 88 LEU A CA 1
ATOM 726 C C . LEU A 1 88 ? 0.875 -8.646 2.023 1.00 89.88 88 LEU A C 1
ATOM 728 O O . LEU A 1 88 ? 0.231 -8.405 1.006 1.00 89.88 88 LEU A O 1
ATOM 732 N N . ASP A 1 89 ? 0.429 -9.444 2.983 1.00 93.44 89 ASP A N 1
ATOM 733 C CA . ASP A 1 89 ? -0.866 -10.120 2.924 1.00 93.44 89 ASP A CA 1
ATOM 734 C C . ASP A 1 89 ? -1.604 -9.929 4.250 1.00 93.44 89 ASP A C 1
ATOM 736 O O . ASP A 1 89 ? -1.320 -10.582 5.255 1.00 93.44 89 ASP A O 1
ATOM 740 N N . LEU A 1 90 ? -2.477 -8.928 4.275 1.00 92.81 90 LEU A N 1
ATOM 741 C CA . LEU A 1 90 ? -3.309 -8.562 5.407 1.00 92.81 90 LEU A CA 1
ATOM 742 C C . LEU A 1 90 ? -4.696 -9.174 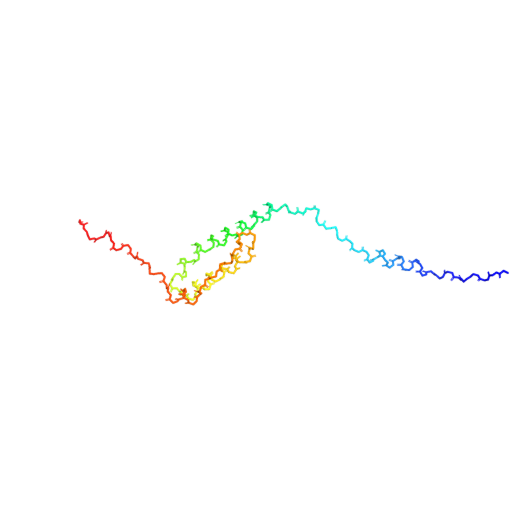5.241 1.00 92.81 90 LEU A C 1
ATOM 744 O O . LEU A 1 90 ? -5.320 -9.074 4.186 1.00 92.81 90 LEU A O 1
ATOM 748 N N . ASP A 1 91 ? -5.214 -9.716 6.338 1.00 94.62 91 ASP A N 1
ATOM 749 C CA . ASP A 1 91 ? -6.610 -10.122 6.442 1.00 94.62 91 ASP A CA 1
ATOM 750 C C . ASP A 1 91 ? -7.499 -8.873 6.573 1.00 94.62 91 ASP A C 1
ATOM 752 O O . ASP A 1 91 ? -7.648 -8.285 7.651 1.00 94.62 91 ASP A O 1
ATOM 756 N N . ILE A 1 92 ? -8.054 -8.441 5.439 1.00 93.94 92 ILE A N 1
ATOM 757 C CA . ILE A 1 92 ? -8.880 -7.234 5.340 1.00 93.94 92 ILE A CA 1
ATOM 758 C C . ILE A 1 92 ? -10.175 -7.377 6.152 1.00 93.94 92 ILE A C 1
ATOM 760 O O . ILE A 1 92 ? -10.608 -6.411 6.783 1.00 93.94 92 ILE A O 1
ATOM 764 N N . ASP A 1 93 ? -10.761 -8.573 6.213 1.00 93.12 93 ASP A N 1
ATOM 765 C CA . ASP A 1 93 ? -11.979 -8.820 6.987 1.00 93.12 93 ASP A CA 1
ATOM 766 C C . ASP A 1 93 ? -11.703 -8.722 8.492 1.00 93.12 93 ASP A C 1
ATOM 768 O O . ASP A 1 93 ? -12.451 -8.081 9.238 1.00 93.12 93 ASP A O 1
ATOM 772 N N . SER A 1 94 ? -10.569 -9.262 8.943 1.00 92.62 94 SER A N 1
ATOM 773 C CA . SER A 1 94 ? -10.109 -9.090 10.321 1.00 92.62 94 SER A CA 1
ATOM 774 C C . SER A 1 94 ? -9.825 -7.622 10.656 1.00 92.62 94 SER A C 1
ATOM 776 O O . SER A 1 94 ? -10.170 -7.169 11.750 1.00 92.62 94 SER A O 1
ATOM 778 N N . LEU A 1 95 ? -9.273 -6.840 9.721 1.00 89.44 95 LEU A N 1
ATOM 779 C CA . LEU A 1 95 ? -9.047 -5.399 9.901 1.00 89.44 95 LEU A CA 1
ATOM 780 C C . LEU A 1 95 ? -10.345 -4.591 10.018 1.00 89.44 95 LEU A C 1
ATOM 782 O O . LEU A 1 95 ? -10.375 -3.599 10.757 1.00 89.44 95 LEU A O 1
ATOM 786 N N . LYS A 1 96 ? -11.409 -4.994 9.314 1.00 90.62 96 LYS A N 1
ATOM 787 C CA . LYS A 1 96 ? -12.750 -4.407 9.466 1.00 90.62 96 LYS A CA 1
ATOM 788 C C . LYS A 1 96 ? -13.322 -4.718 10.844 1.00 90.62 96 LYS A C 1
ATOM 790 O O . LYS A 1 96 ? -13.766 -3.811 11.544 1.00 90.62 96 LYS A O 1
ATOM 795 N N . ALA A 1 97 ? -13.259 -5.987 11.251 1.00 89.94 97 ALA A N 1
ATOM 796 C CA . ALA A 1 97 ? -13.828 -6.462 12.509 1.00 89.94 97 ALA A CA 1
ATOM 797 C C . ALA A 1 97 ? -13.093 -5.924 13.751 1.00 89.94 97 ALA A C 1
ATOM 799 O O . ALA A 1 97 ? -13.711 -5.696 14.792 1.00 89.94 97 ALA A O 1
ATOM 800 N N . ASN A 1 98 ? -11.780 -5.703 13.651 1.00 86.31 98 ASN A N 1
ATOM 801 C CA . ASN A 1 98 ? -10.919 -5.370 14.783 1.00 86.31 98 ASN A CA 1
ATOM 802 C C . ASN A 1 98 ? -10.341 -3.959 14.666 1.00 86.31 98 ASN A C 1
ATOM 804 O O . ASN A 1 98 ? -9.134 -3.762 14.509 1.00 86.31 98 ASN A O 1
ATOM 808 N N . ARG A 1 99 ? -11.205 -2.946 14.790 1.00 84.38 99 ARG A N 1
ATOM 809 C CA . ARG A 1 99 ? -10.752 -1.554 14.888 1.00 84.38 99 ARG A CA 1
ATOM 810 C C . ARG A 1 99 ? -9.774 -1.386 16.062 1.00 84.38 99 ARG A C 1
ATOM 812 O O . ARG A 1 99 ? -10.123 -1.758 17.187 1.00 84.38 99 ARG A O 1
ATOM 819 N N . PRO A 1 100 ? -8.604 -0.746 15.858 1.00 81.94 100 PRO A N 1
ATOM 820 C CA . PRO A 1 100 ? -7.726 -0.380 16.958 1.00 81.94 100 PRO A CA 1
ATOM 821 C C . PRO A 1 100 ? -8.487 0.509 17.941 1.00 81.94 100 PRO A C 1
ATOM 823 O O . PRO A 1 100 ? -8.893 1.626 17.612 1.00 81.94 100 PRO A O 1
ATOM 826 N N . GLN A 1 101 ? -8.699 0.023 19.162 1.00 76.88 101 GLN A N 1
ATOM 827 C CA . GLN A 1 101 ? -9.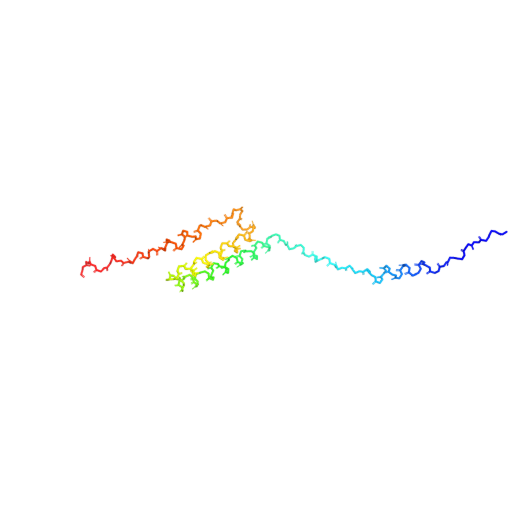204 0.882 20.220 1.00 76.88 101 GLN A CA 1
ATOM 828 C C . GLN A 1 101 ? -8.107 1.901 20.496 1.00 76.88 101 GLN A C 1
ATOM 830 O O . GLN A 1 101 ? -7.036 1.539 20.983 1.00 76.88 101 GLN A O 1
ATOM 835 N N . GLN A 1 102 ? -8.351 3.175 20.176 1.00 63.44 102 GLN A N 1
ATOM 836 C CA . GLN A 1 102 ? -7.515 4.236 20.712 1.00 63.44 102 GLN A CA 1
ATOM 837 C C . GLN A 1 102 ? -7.583 4.074 22.227 1.00 63.44 102 GLN A C 1
ATOM 839 O O . GLN A 1 102 ? -8.614 4.362 22.838 1.00 63.44 102 GLN A O 1
ATOM 844 N N . THR A 1 103 ? -6.519 3.559 22.844 1.00 52.62 103 THR A N 1
ATOM 845 C CA . THR A 1 103 ? -6.344 3.644 24.286 1.00 52.62 103 THR A CA 1
ATOM 846 C C . THR A 1 103 ? -6.260 5.126 24.583 1.00 52.62 103 THR A C 1
ATOM 848 O O . THR A 1 103 ? -5.187 5.726 24.538 1.00 52.62 103 THR A O 1
ATOM 851 N N . ALA A 1 104 ? -7.426 5.735 24.799 1.00 50.56 104 ALA A N 1
ATOM 852 C CA . ALA A 1 104 ? -7.554 7.090 25.268 1.00 50.56 104 ALA A CA 1
ATOM 853 C C . ALA A 1 104 ? -6.590 7.208 26.442 1.00 50.56 104 ALA A C 1
ATOM 855 O O . ALA A 1 104 ? -6.639 6.382 27.358 1.00 50.56 104 ALA A O 1
ATOM 856 N N . GLY A 1 105 ? -5.690 8.189 26.387 1.00 50.22 105 GLY A N 1
ATOM 857 C CA . GLY A 1 105 ? -4.758 8.534 27.455 1.00 50.22 105 GLY A CA 1
ATOM 858 C C . GLY A 1 105 ? -5.497 8.945 28.731 1.00 50.22 105 GLY A C 1
ATOM 859 O O . GLY A 1 105 ? -5.435 10.087 29.169 1.00 50.22 105 GLY A O 1
ATOM 860 N N . ARG A 1 106 ? -6.203 8.007 29.365 1.00 48.25 106 ARG A N 1
ATOM 861 C CA . ARG A 1 106 ? -6.945 8.150 30.616 1.00 48.25 106 ARG A CA 1
ATOM 862 C C . ARG A 1 106 ? -6.087 7.655 31.778 1.00 48.25 106 ARG A C 1
ATOM 864 O O . ARG A 1 106 ? -6.549 6.938 32.660 1.00 48.25 106 ARG A O 1
ATOM 871 N N . ARG A 1 107 ? -4.815 8.054 31.773 1.00 52.91 107 ARG A N 1
ATOM 872 C CA . ARG A 1 107 ? -3.878 7.928 32.897 1.00 52.91 107 ARG A CA 1
ATOM 873 C C . ARG A 1 107 ? -3.128 9.247 33.126 1.00 52.91 107 ARG A C 1
ATOM 875 O O . ARG A 1 107 ? -1.914 9.238 33.208 1.00 52.91 107 ARG A O 1
ATOM 882 N N . ALA A 1 108 ? -3.822 10.387 33.210 1.00 54.91 108 ALA A N 1
ATOM 883 C CA . ALA A 1 108 ? -3.174 11.636 33.654 1.00 54.91 108 ALA A CA 1
ATOM 884 C C . ALA A 1 108 ? -4.119 12.734 34.199 1.00 54.91 108 ALA A C 1
ATOM 886 O O . ALA A 1 108 ? -3.776 13.907 34.155 1.00 54.91 108 ALA A O 1
ATOM 887 N N . ARG A 1 109 ? -5.319 12.408 34.705 1.00 56.12 109 ARG A N 1
ATOM 888 C CA . ARG A 1 109 ? -6.190 13.399 35.392 1.00 56.12 109 ARG A CA 1
ATOM 889 C C . ARG A 1 109 ? -6.870 12.855 36.651 1.00 56.12 109 ARG A C 1
ATOM 891 O O . ARG A 1 109 ? -8.018 13.163 36.947 1.00 56.12 109 ARG A O 1
ATOM 898 N N . ARG A 1 110 ? -6.169 11.995 37.389 1.00 53.75 110 ARG A N 1
ATOM 899 C CA . ARG A 1 110 ? -6.552 11.590 38.749 1.00 53.75 110 ARG A CA 1
ATOM 900 C C . ARG A 1 110 ? -5.291 11.427 39.588 1.00 53.75 110 ARG A C 1
ATOM 902 O O . ARG A 1 110 ? -4.840 10.302 39.763 1.00 53.75 110 ARG A O 1
ATOM 909 N N . ARG A 1 111 ? -4.700 12.548 40.005 1.00 51.34 111 ARG A N 1
ATOM 910 C CA . ARG A 1 111 ? -3.815 12.728 41.174 1.00 51.34 111 ARG A CA 1
ATOM 911 C C . ARG A 1 111 ? -3.255 14.152 41.117 1.00 51.34 111 ARG A C 1
ATOM 913 O O . ARG A 1 111 ? -2.582 14.471 40.141 1.00 51.34 111 ARG A O 1
ATOM 920 N N . GLY A 1 112 ? -3.533 14.942 42.153 1.00 46.06 112 GLY A N 1
ATOM 921 C CA . GLY A 1 112 ? -3.051 16.312 42.345 1.00 46.06 112 GLY A CA 1
ATOM 922 C C . GLY A 1 112 ? -4.177 17.315 42.272 1.00 46.06 112 GLY A C 1
ATOM 923 O O . GLY A 1 112 ? -4.289 17.943 41.202 1.00 46.06 112 GLY A O 1
#

Secondary structure (DSSP, 8-state):
--------THHHHHHHHHHHT---PPPPS----HHHHHHHHHHHHHHHHHHHHHHTTTTTT-HHHHHHHHHHHHHHHHT-TTT-SS-----HHHHHH---------SSSS--